Protein AF-A0A2G2MCY8-F1 (afdb_monomer_lite)

Structure (mmCIF, N/CA/C/O backbone):
data_AF-A0A2G2MCY8-F1
#
_entry.id   AF-A0A2G2MCY8-F1
#
loop_
_atom_site.group_PDB
_atom_site.id
_atom_site.type_symbol
_atom_site.label_atom_id
_atom_site.label_alt_id
_atom_site.label_comp_id
_atom_site.label_asym_id
_atom_site.label_entity_id
_atom_site.label_seq_id
_atom_site.pdbx_PDB_ins_code
_atom_site.Cartn_x
_atom_site.Cartn_y
_atom_site.Cartn_z
_atom_site.occupancy
_atom_site.B_iso_or_equiv
_atom_site.auth_seq_id
_atom_site.auth_comp_id
_atom_site.auth_asym_id
_atom_site.auth_atom_id
_atom_site.pdbx_PDB_model_num
ATOM 1 N N . MET A 1 1 ? 10.831 -17.229 -5.302 1.00 92.00 1 MET A N 1
ATOM 2 C CA . MET A 1 1 ? 11.041 -17.469 -3.851 1.00 92.00 1 MET A CA 1
ATOM 3 C C . MET A 1 1 ? 9.798 -17.023 -3.103 1.00 92.00 1 MET A C 1
ATOM 5 O O . MET A 1 1 ? 9.177 -16.077 -3.566 1.00 92.00 1 MET A O 1
ATOM 9 N N . PHE A 1 2 ? 9.453 -17.671 -1.991 1.00 94.81 2 PHE A N 1
ATOM 10 C CA . PHE A 1 2 ? 8.327 -17.287 -1.130 1.00 94.81 2 PHE A CA 1
ATOM 11 C C . PHE A 1 2 ? 8.847 -16.842 0.234 1.00 94.81 2 PHE A C 1
ATOM 13 O O . PHE A 1 2 ? 9.785 -17.439 0.761 1.00 94.81 2 PHE A O 1
ATOM 20 N N . PHE A 1 3 ? 8.226 -15.810 0.792 1.00 96.19 3 PHE A N 1
ATOM 21 C CA . PHE A 1 3 ? 8.615 -15.171 2.038 1.00 96.19 3 PHE A CA 1
ATOM 22 C C . PHE A 1 3 ? 7.392 -14.995 2.925 1.00 96.19 3 PHE A C 1
ATOM 24 O O . PHE A 1 3 ? 6.309 -14.646 2.457 1.00 96.19 3 PHE A O 1
ATOM 31 N N . LYS A 1 4 ? 7.598 -15.217 4.220 1.00 96.38 4 LYS A N 1
ATOM 32 C CA . LYS A 1 4 ? 6.643 -14.887 5.271 1.00 96.38 4 LYS A CA 1
ATOM 33 C C . LYS A 1 4 ? 7.341 -13.992 6.263 1.00 96.38 4 LYS A C 1
ATOM 35 O O . LYS A 1 4 ? 8.439 -14.312 6.715 1.00 96.38 4 LYS A O 1
ATOM 40 N N . THR A 1 5 ? 6.720 -12.868 6.570 1.00 95.81 5 THR A N 1
ATOM 41 C CA . THR A 1 5 ? 7.304 -11.858 7.445 1.00 95.81 5 THR A CA 1
ATOM 42 C C . THR A 1 5 ? 6.288 -11.430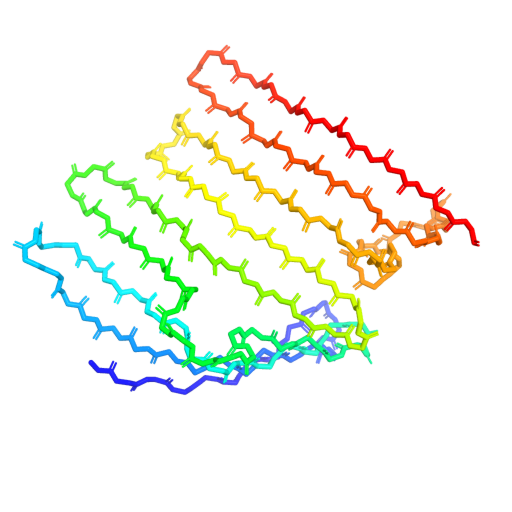 8.481 1.00 95.81 5 THR A C 1
ATOM 44 O O . THR A 1 5 ? 5.098 -11.321 8.194 1.00 95.81 5 THR A O 1
ATOM 47 N N . GLU A 1 6 ? 6.765 -11.192 9.696 1.00 96.25 6 GLU A N 1
ATOM 48 C CA . GLU A 1 6 ? 5.979 -10.603 10.769 1.00 96.25 6 GLU A CA 1
ATOM 49 C C . GLU A 1 6 ? 6.816 -9.508 11.415 1.00 96.25 6 GLU A C 1
ATOM 51 O O . GLU A 1 6 ? 7.909 -9.760 11.924 1.00 96.25 6 GLU A O 1
ATOM 56 N N . VAL A 1 7 ? 6.311 -8.280 11.349 1.00 96.06 7 VAL A N 1
ATOM 57 C CA . VAL A 1 7 ? 6.994 -7.095 11.865 1.00 96.06 7 VAL A CA 1
ATOM 58 C C . VAL A 1 7 ? 6.032 -6.327 12.758 1.00 96.06 7 VAL A C 1
ATOM 60 O O . VAL A 1 7 ? 4.861 -6.159 12.415 1.00 96.06 7 VAL A O 1
ATOM 63 N N . LEU A 1 8 ? 6.524 -5.852 13.901 1.00 96.00 8 LEU A N 1
ATOM 64 C CA . LEU A 1 8 ? 5.803 -4.898 14.741 1.00 96.00 8 LEU A CA 1
ATOM 65 C C . LEU A 1 8 ? 6.173 -3.472 14.333 1.00 96.00 8 LEU A C 1
ATOM 67 O O . LEU A 1 8 ? 7.347 -3.184 14.097 1.00 96.00 8 LEU A O 1
ATOM 71 N N . GLY A 1 9 ? 5.189 -2.578 14.279 1.00 89.25 9 GLY A N 1
ATOM 72 C CA . GLY A 1 9 ? 5.389 -1.178 13.910 1.00 89.25 9 GLY A CA 1
ATOM 73 C C . GLY A 1 9 ? 4.534 -0.204 14.715 1.00 89.25 9 GLY A C 1
ATOM 74 O O . GLY A 1 9 ? 3.901 -0.565 15.710 1.00 89.25 9 GLY A O 1
ATOM 75 N N . GLY A 1 10 ? 4.570 1.060 14.297 1.00 84.44 10 GLY A N 1
ATOM 76 C CA . GLY A 1 10 ? 4.068 2.189 15.077 1.00 84.44 10 GLY A CA 1
ATOM 77 C C . GLY A 1 10 ? 5.049 2.616 16.177 1.00 84.44 10 GLY A C 1
ATOM 78 O O . GLY A 1 10 ? 5.906 1.844 16.610 1.00 84.44 10 GLY A O 1
ATOM 79 N N . LYS A 1 11 ? 4.922 3.865 16.646 1.00 85.94 11 LYS A N 1
ATOM 80 C CA . LYS A 1 11 ? 5.808 4.451 17.675 1.00 85.94 11 LYS A CA 1
ATOM 81 C C . LYS A 1 11 ? 5.850 3.606 18.956 1.00 85.94 11 LYS A C 1
ATOM 83 O O . LYS A 1 11 ? 6.920 3.371 19.504 1.00 85.94 11 LYS A O 1
ATOM 88 N N . GLU A 1 12 ? 4.692 3.081 19.349 1.00 89.31 12 GLU A N 1
ATOM 89 C CA . GLU A 1 12 ? 4.508 2.254 20.548 1.00 89.31 12 GLU A CA 1
ATOM 90 C C . GLU A 1 12 ? 4.588 0.739 20.264 1.00 89.31 12 GLU A C 1
ATOM 92 O O . GLU A 1 12 ? 4.288 -0.068 21.140 1.00 89.31 12 GLU A O 1
ATOM 97 N N . LYS A 1 13 ? 4.962 0.324 19.041 1.00 91.06 13 LYS A N 1
ATOM 98 C CA . LYS A 1 13 ? 5.041 -1.090 18.609 1.00 91.06 13 LYS A CA 1
ATOM 99 C C . LYS A 1 13 ? 3.744 -1.895 18.793 1.00 91.06 13 LYS A C 1
ATOM 101 O O . LYS A 1 13 ? 3.778 -3.100 19.033 1.00 91.06 13 LYS A O 1
ATOM 106 N N . THR A 1 14 ? 2.595 -1.232 18.692 1.00 91.75 14 THR A N 1
ATOM 107 C CA . THR A 1 14 ? 1.267 -1.844 18.860 1.00 91.75 14 THR A CA 1
ATOM 108 C C . THR A 1 14 ? 0.643 -2.311 17.546 1.00 91.75 14 THR A C 1
ATOM 110 O O . THR A 1 14 ? -0.381 -2.996 17.560 1.00 91.75 14 THR A O 1
ATOM 113 N N . GLU A 1 15 ? 1.244 -1.960 16.412 1.00 93.75 15 GLU A N 1
ATOM 114 C CA . GLU A 1 15 ? 0.796 -2.370 15.084 1.00 93.75 15 GLU A CA 1
ATOM 115 C C . GLU A 1 15 ? 1.566 -3.615 14.642 1.00 93.75 15 GLU A C 1
ATOM 117 O O . GLU A 1 15 ? 2.723 -3.804 15.018 1.00 93.75 15 GLU A O 1
ATOM 122 N N . SER A 1 16 ? 0.940 -4.476 13.839 1.00 96.19 16 SER A N 1
ATOM 123 C CA . SER A 1 16 ? 1.604 -5.667 13.291 1.00 96.19 16 SER A CA 1
ATOM 124 C C . SER A 1 16 ? 1.342 -5.826 11.803 1.00 96.19 16 SER A C 1
ATOM 126 O O . SER A 1 16 ? 0.230 -5.611 11.327 1.00 96.19 16 SER A O 1
ATOM 128 N N . PHE A 1 17 ? 2.373 -6.244 11.079 1.00 96.00 17 PHE A N 1
ATOM 129 C CA . PHE A 1 17 ? 2.365 -6.424 9.636 1.00 96.00 17 PHE A CA 1
ATOM 130 C C . PHE A 1 17 ? 2.813 -7.853 9.347 1.00 96.00 17 PHE A C 1
ATOM 132 O O . PHE A 1 17 ? 4.002 -8.164 9.408 1.00 96.00 17 PHE A O 1
ATOM 139 N N . LYS A 1 18 ? 1.844 -8.735 9.093 1.00 97.38 18 LYS A N 1
ATOM 140 C CA . LYS A 1 18 ? 2.078 -10.116 8.662 1.00 97.38 18 LYS A CA 1
ATOM 141 C C . LYS A 1 18 ? 1.947 -10.163 7.147 1.00 97.38 18 LYS A C 1
ATOM 143 O O . LYS A 1 18 ? 0.827 -10.163 6.633 1.00 97.38 18 LYS A O 1
ATOM 148 N N . ILE A 1 19 ? 3.080 -10.128 6.455 1.00 95.12 19 ILE A N 1
ATOM 149 C CA . ILE A 1 19 ? 3.134 -10.029 4.997 1.00 95.12 19 ILE A CA 1
ATOM 150 C C . ILE A 1 19 ? 3.710 -11.324 4.435 1.00 95.12 19 ILE A C 1
ATOM 152 O O . ILE A 1 19 ? 4.879 -11.652 4.666 1.00 95.12 19 ILE A O 1
ATOM 156 N N . ASP A 1 20 ? 2.874 -12.021 3.675 1.00 94.88 20 ASP A N 1
ATOM 157 C CA . ASP A 1 20 ? 3.237 -13.184 2.878 1.00 94.88 20 ASP A CA 1
ATOM 158 C C . ASP A 1 20 ? 3.376 -12.717 1.424 1.00 94.88 20 ASP A C 1
ATOM 160 O O . ASP A 1 20 ? 2.474 -12.085 0.871 1.00 94.88 20 ASP A O 1
ATOM 164 N N . PHE A 1 21 ? 4.517 -12.983 0.794 1.00 95.06 21 PHE A N 1
ATOM 165 C CA . PHE A 1 21 ? 4.771 -12.546 -0.578 1.00 95.06 21 PHE A CA 1
ATOM 166 C C . PHE A 1 21 ? 5.725 -13.478 -1.312 1.00 95.06 21 PHE A C 1
ATOM 168 O O . PHE A 1 21 ? 6.483 -14.239 -0.707 1.00 95.06 21 PHE A O 1
ATOM 175 N N . TYR A 1 22 ? 5.724 -13.396 -2.635 1.00 95.12 22 TYR A N 1
ATOM 176 C CA . TYR A 1 22 ? 6.708 -14.061 -3.473 1.00 95.12 22 TYR A CA 1
ATOM 177 C C . TYR A 1 22 ? 7.534 -13.054 -4.261 1.00 95.12 22 TYR A C 1
ATOM 179 O O . TYR A 1 22 ? 7.097 -11.938 -4.525 1.00 95.12 22 TYR A O 1
ATOM 187 N N . HIS A 1 23 ? 8.726 -13.481 -4.666 1.00 96.38 23 HIS A N 1
ATOM 188 C CA . HIS A 1 23 ? 9.568 -12.772 -5.620 1.00 96.38 23 HIS A CA 1
ATOM 189 C C . HIS A 1 23 ? 9.861 -13.651 -6.837 1.00 96.38 23 HIS A C 1
ATOM 191 O O . HIS A 1 23 ? 10.285 -14.809 -6.688 1.00 96.38 23 HIS A O 1
ATOM 197 N N . THR A 1 24 ? 9.689 -13.071 -8.021 1.00 96.69 24 THR A N 1
ATOM 198 C CA . THR A 1 24 ? 10.038 -13.641 -9.328 1.00 96.69 24 THR A CA 1
ATOM 199 C C . THR A 1 24 ? 10.679 -12.580 -10.216 1.00 96.69 24 THR A C 1
ATOM 201 O O . THR A 1 24 ? 10.483 -11.390 -9.989 1.00 96.69 24 THR A O 1
ATOM 204 N N . ILE A 1 25 ? 11.399 -13.007 -11.251 1.00 97.62 25 ILE A N 1
ATOM 205 C CA . ILE A 1 25 ? 11.849 -12.127 -12.333 1.00 97.62 25 ILE A CA 1
ATOM 206 C C . ILE A 1 25 ? 10.948 -12.372 -13.542 1.00 97.62 25 ILE A C 1
ATOM 208 O O . ILE A 1 25 ? 10.705 -13.529 -13.891 1.00 97.62 25 ILE A O 1
ATOM 212 N N . ASP A 1 26 ? 10.412 -11.310 -14.137 1.00 95.56 26 ASP A N 1
ATOM 213 C CA . ASP A 1 26 ? 9.580 -11.421 -15.339 1.00 95.56 26 ASP A CA 1
ATOM 214 C C . ASP A 1 26 ? 10.431 -11.532 -16.629 1.00 95.56 26 ASP A C 1
ATOM 216 O O . ASP A 1 26 ? 11.650 -11.343 -16.591 1.00 95.56 26 ASP A O 1
ATOM 220 N N . PRO A 1 27 ? 9.827 -11.818 -17.801 1.00 96.88 27 PRO A N 1
ATOM 221 C CA . PRO A 1 27 ? 10.566 -11.911 -19.067 1.00 96.88 27 PRO A CA 1
ATOM 222 C C . PRO A 1 27 ? 11.259 -10.613 -19.512 1.00 96.88 27 PRO A C 1
ATOM 224 O O . PRO A 1 27 ? 12.119 -10.651 -20.388 1.00 96.88 27 PRO A O 1
ATOM 227 N N . LEU A 1 28 ? 10.884 -9.468 -18.935 1.00 96.31 28 LEU A N 1
ATOM 228 C CA . LEU A 1 28 ? 11.498 -8.162 -19.180 1.00 96.31 28 LEU A CA 1
ATOM 229 C C . LEU A 1 28 ? 12.607 -7.846 -18.161 1.00 96.31 28 LEU A C 1
ATOM 231 O O . LEU A 1 28 ? 13.118 -6.725 -18.143 1.00 96.31 28 LEU A O 1
ATOM 235 N N . ASN A 1 29 ? 12.994 -8.827 -17.339 1.00 96.94 29 ASN A N 1
ATOM 236 C CA . ASN A 1 29 ? 13.992 -8.719 -16.280 1.00 96.94 29 ASN A CA 1
ATOM 237 C C . ASN A 1 29 ? 13.614 -7.730 -15.156 1.00 96.94 29 ASN A C 1
ATOM 239 O O . ASN A 1 29 ? 14.487 -7.145 -14.513 1.00 96.94 29 ASN A O 1
ATOM 243 N N . ASN A 1 30 ? 12.315 -7.534 -14.909 1.00 97.81 30 ASN A N 1
ATOM 244 C CA . ASN A 1 30 ? 11.826 -6.788 -13.751 1.00 97.81 30 ASN A CA 1
ATOM 245 C C . ASN A 1 30 ? 11.723 -7.700 -12.525 1.00 97.81 30 ASN A C 1
ATOM 247 O O . ASN A 1 30 ? 11.300 -8.853 -12.630 1.00 97.81 30 ASN A O 1
ATOM 251 N N . SER A 1 31 ? 12.014 -7.153 -11.345 1.00 97.62 31 SER A N 1
ATOM 252 C CA . SER A 1 31 ? 11.707 -7.808 -10.074 1.00 97.62 31 SER A CA 1
ATOM 253 C C . SER A 1 31 ? 10.226 -7.655 -9.760 1.00 97.62 31 SER A C 1
ATOM 255 O O . SER A 1 31 ? 9.735 -6.542 -9.592 1.00 97.62 31 SER A O 1
ATOM 257 N N . VAL A 1 32 ? 9.514 -8.771 -9.656 1.00 96.81 32 VAL A N 1
ATOM 258 C CA . VAL A 1 32 ? 8.087 -8.812 -9.338 1.00 96.81 32 VAL A CA 1
ATOM 259 C C . VAL A 1 32 ? 7.909 -9.350 -7.929 1.00 96.81 32 VAL A C 1
ATOM 261 O O . VAL A 1 32 ? 8.286 -10.486 -7.643 1.00 96.81 32 VAL A O 1
ATOM 264 N N . PHE A 1 33 ? 7.298 -8.539 -7.072 1.00 95.94 33 PHE A N 1
ATOM 265 C CA . PHE A 1 33 ? 6.876 -8.905 -5.729 1.00 95.94 33 PHE A CA 1
ATOM 266 C C . PHE A 1 33 ? 5.354 -9.013 -5.705 1.00 95.94 33 PHE A C 1
ATOM 268 O O . PHE A 1 33 ? 4.663 -7.998 -5.790 1.00 95.94 33 PHE A O 1
ATOM 275 N N . GLY A 1 34 ? 4.823 -10.231 -5.629 1.00 95.00 34 GLY A N 1
ATOM 276 C CA . GLY A 1 34 ? 3.384 -10.456 -5.487 1.00 95.00 34 GLY A CA 1
ATOM 277 C C . GLY A 1 34 ? 3.021 -10.670 -4.027 1.00 95.00 34 GLY A C 1
ATOM 278 O O . GLY A 1 34 ? 3.602 -11.542 -3.378 1.00 95.00 34 GLY A O 1
ATOM 279 N N . LEU A 1 35 ? 2.088 -9.872 -3.509 1.00 94.12 35 LEU A N 1
ATOM 280 C CA . LEU A 1 35 ? 1.573 -10.051 -2.159 1.00 94.12 35 LEU A CA 1
ATOM 281 C C . LEU A 1 35 ? 0.489 -11.121 -2.156 1.00 94.12 35 LEU A C 1
ATOM 283 O O . LEU A 1 35 ? -0.554 -10.988 -2.798 1.00 94.12 35 LEU A O 1
ATOM 287 N N . GLU A 1 36 ? 0.723 -12.161 -1.372 1.00 92.88 36 GLU A N 1
ATOM 288 C CA . GLU A 1 36 ? -0.301 -13.129 -1.021 1.00 92.88 36 GLU A CA 1
ATOM 289 C C . GLU A 1 36 ? -1.213 -12.542 0.058 1.00 92.88 36 GLU A C 1
ATOM 291 O O . GLU A 1 36 ? -1.008 -11.428 0.560 1.00 92.88 36 GLU A O 1
ATOM 296 N N . LYS A 1 37 ? -2.241 -13.305 0.434 1.00 94.19 37 LYS A N 1
ATOM 297 C CA . LYS A 1 37 ? -3.149 -12.919 1.512 1.00 94.19 37 LYS A CA 1
ATOM 298 C C . LYS A 1 37 ? -2.364 -12.555 2.775 1.00 94.19 37 LYS A C 1
ATOM 300 O O . LYS A 1 37 ? -1.819 -13.422 3.453 1.00 94.19 37 LYS A O 1
ATOM 305 N N . SER A 1 38 ? -2.367 -11.269 3.102 1.00 95.12 38 SER A N 1
ATOM 306 C CA . SER A 1 38 ? -1.559 -10.683 4.176 1.00 95.12 38 SER A CA 1
ATOM 307 C C . SER A 1 38 ? -2.447 -9.929 5.159 1.00 95.12 38 SER A C 1
ATOM 309 O O . SER A 1 38 ? -3.550 -9.500 4.813 1.00 95.12 38 SER A O 1
ATOM 311 N N . ILE A 1 39 ? -1.996 -9.788 6.405 1.00 96.75 39 ILE A N 1
ATOM 312 C CA . ILE A 1 3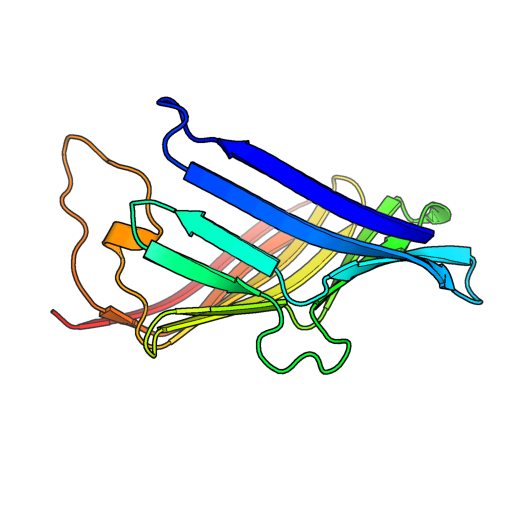9 ? -2.774 -9.184 7.491 1.00 96.75 39 ILE A CA 1
ATOM 313 C C . ILE A 1 39 ? -1.994 -8.022 8.093 1.00 96.75 39 ILE A C 1
ATOM 315 O O . ILE A 1 39 ? -0.898 -8.210 8.618 1.00 96.75 39 ILE A O 1
ATOM 319 N N . LEU A 1 40 ? -2.603 -6.840 8.092 1.00 95.31 40 LEU A N 1
ATOM 320 C CA . LEU A 1 40 ? -2.110 -5.675 8.816 1.00 95.31 40 LEU A CA 1
ATOM 321 C C . LEU A 1 40 ? -3.053 -5.380 9.983 1.00 95.31 40 LEU A C 1
ATOM 323 O O . LEU A 1 40 ? -4.261 -5.277 9.786 1.00 95.31 40 LEU A O 1
ATOM 327 N N . ASN A 1 41 ? -2.529 -5.226 11.193 1.00 95.12 41 ASN A N 1
ATOM 328 C CA . ASN A 1 41 ? -3.292 -4.719 12.329 1.00 95.12 41 ASN A CA 1
ATOM 329 C C . ASN A 1 41 ? -2.803 -3.308 12.650 1.00 95.12 41 ASN A C 1
ATOM 331 O O . ASN A 1 41 ? -1.717 -3.144 13.201 1.00 95.12 41 ASN A O 1
ATOM 335 N N . ILE A 1 42 ? -3.613 -2.310 12.306 1.00 91.38 42 ILE A N 1
ATOM 336 C CA . ILE A 1 42 ? -3.310 -0.881 12.449 1.00 91.38 42 ILE A CA 1
ATOM 337 C C . ILE A 1 42 ? -4.395 -0.280 13.338 1.00 91.38 42 ILE A C 1
ATOM 339 O O . ILE A 1 42 ? -5.579 -0.507 13.094 1.00 91.38 42 ILE A O 1
ATOM 343 N N . LYS A 1 43 ? -4.015 0.429 14.409 1.00 88.56 43 LYS A N 1
ATOM 344 C CA . LYS A 1 43 ? -4.957 1.034 15.375 1.00 88.56 43 LYS A CA 1
ATOM 345 C C . LYS A 1 43 ? -6.093 0.103 15.842 1.00 88.56 43 LYS A C 1
ATOM 347 O O . LYS A 1 43 ? -7.249 0.506 15.942 1.00 88.56 43 LYS A O 1
ATOM 352 N N . LYS A 1 44 ? -5.764 -1.157 16.155 1.00 86.25 44 LYS A N 1
ATOM 353 C CA . LYS A 1 44 ? -6.717 -2.220 16.556 1.00 86.25 44 LYS A CA 1
ATOM 354 C C . LYS A 1 44 ? -7.729 -2.628 15.469 1.00 86.25 44 LYS A C 1
ATOM 356 O O . LYS A 1 44 ? -8.639 -3.404 15.763 1.00 86.25 44 LYS A O 1
ATOM 361 N N . ASN A 1 45 ? -7.561 -2.170 14.229 1.00 92.38 45 ASN A N 1
ATOM 362 C CA . ASN A 1 45 ? -8.320 -2.648 13.083 1.00 92.38 45 ASN A CA 1
ATOM 363 C C . ASN A 1 45 ? -7.489 -3.621 12.231 1.00 92.38 45 ASN A C 1
ATOM 365 O O . ASN A 1 45 ? -6.309 -3.391 11.971 1.00 92.38 45 ASN A O 1
ATOM 369 N N . LYS A 1 46 ? -8.122 -4.716 11.800 1.00 96.00 46 LYS A N 1
ATOM 370 C CA . LYS A 1 46 ? -7.506 -5.771 10.991 1.00 96.00 46 LYS A CA 1
ATOM 371 C C . LYS A 1 46 ? -7.821 -5.545 9.516 1.00 96.00 46 LYS A C 1
ATOM 373 O O . LYS A 1 46 ? -8.951 -5.772 9.094 1.00 96.00 46 LYS A O 1
ATOM 378 N N . TRP A 1 47 ? -6.811 -5.193 8.740 1.00 95.88 47 TRP A N 1
ATOM 379 C CA . TRP A 1 47 ? -6.857 -5.080 7.289 1.00 95.88 47 TRP A CA 1
ATOM 380 C C . TRP A 1 47 ? -6.308 -6.343 6.636 1.00 95.88 47 TRP A C 1
ATOM 382 O O . TRP A 1 47 ? -5.280 -6.879 7.050 1.00 95.88 47 TRP A O 1
ATOM 392 N N . THR A 1 48 ? -7.002 -6.826 5.611 1.00 96.00 48 THR A N 1
ATOM 393 C CA . THR A 1 48 ? -6.574 -7.967 4.799 1.00 96.00 48 THR A CA 1
ATOM 394 C C . THR A 1 48 ? -6.186 -7.469 3.417 1.00 96.00 48 THR A C 1
ATOM 396 O O . THR A 1 48 ? -7.010 -6.877 2.728 1.00 96.00 48 THR A O 1
ATOM 399 N N . ILE A 1 49 ? -4.945 -7.722 3.015 1.00 94.38 49 ILE A N 1
ATOM 400 C CA . ILE A 1 49 ? -4.473 -7.512 1.643 1.00 94.38 49 ILE A CA 1
ATOM 401 C C . ILE A 1 49 ? -4.793 -8.764 0.830 1.00 94.38 49 ILE A C 1
ATOM 403 O O . ILE A 1 49 ? -4.662 -9.876 1.348 1.00 94.38 49 ILE A O 1
ATOM 407 N N . ASN A 1 50 ? -5.182 -8.584 -0.435 1.00 90.25 50 ASN A N 1
ATOM 408 C CA . ASN A 1 50 ? -5.433 -9.677 -1.382 1.00 90.25 50 ASN A CA 1
ATOM 409 C C . ASN A 1 50 ? -6.391 -10.751 -0.818 1.00 90.25 50 ASN A C 1
ATOM 411 O O . ASN A 1 50 ? -6.123 -11.955 -0.858 1.00 90.25 50 ASN A O 1
ATOM 415 N N . ALA A 1 51 ? -7.518 -10.309 -0.245 1.00 85.50 51 ALA A N 1
ATOM 416 C CA . ALA A 1 51 ? -8.486 -11.190 0.413 1.00 85.50 51 ALA A CA 1
ATOM 417 C C . ALA A 1 51 ? -9.063 -12.267 -0.526 1.00 85.50 51 ALA A C 1
ATOM 419 O O . ALA A 1 51 ? -9.346 -13.377 -0.070 1.00 85.50 51 ALA A O 1
ATOM 420 N N . SER A 1 52 ? -9.188 -11.945 -1.819 1.00 82.81 52 SER A N 1
ATOM 421 C CA . SER A 1 52 ? -9.646 -12.843 -2.885 1.00 82.81 52 SER A CA 1
ATOM 422 C C . SER A 1 52 ? -8.566 -13.792 -3.414 1.00 82.81 52 SER A C 1
ATOM 424 O O . SER A 1 52 ? -8.903 -14.717 -4.148 1.00 82.81 52 SER A O 1
ATOM 426 N N . SER A 1 53 ? -7.290 -13.581 -3.057 1.00 79.06 53 SER A N 1
ATOM 427 C CA . SER A 1 53 ? -6.147 -14.412 -3.474 1.00 79.06 53 SER A CA 1
ATOM 428 C C . SER A 1 53 ? -6.075 -14.635 -4.992 1.00 79.06 53 SER A C 1
ATOM 430 O O . SER A 1 53 ? -5.779 -15.725 -5.468 1.00 79.06 53 SER A O 1
ATOM 432 N N . ASN A 1 54 ? -6.362 -13.591 -5.771 1.00 78.12 54 ASN A N 1
ATOM 433 C CA . ASN A 1 54 ? -6.504 -13.668 -7.230 1.00 78.12 54 ASN A CA 1
ATOM 434 C C . ASN A 1 54 ? -5.228 -13.258 -7.997 1.00 78.12 54 ASN A C 1
ATOM 436 O O . ASN A 1 54 ? -5.308 -12.883 -9.166 1.00 78.12 54 ASN A O 1
ATOM 440 N N . GLY A 1 55 ? -4.063 -13.271 -7.341 1.00 72.25 55 GLY A N 1
ATOM 441 C CA . GLY A 1 55 ? -2.785 -12.865 -7.947 1.00 72.25 55 GLY A CA 1
ATOM 442 C C . GLY A 1 55 ? -2.651 -11.363 -8.254 1.00 72.25 55 GLY A C 1
ATOM 443 O O . GLY A 1 55 ? -1.731 -10.963 -8.967 1.00 72.25 55 GLY A O 1
ATOM 444 N N . SER A 1 56 ? -3.562 -10.529 -7.739 1.00 78.75 56 SER A N 1
ATOM 445 C CA . SER A 1 56 ? -3.422 -9.065 -7.712 1.00 78.75 56 SER A CA 1
ATOM 446 C C . SER A 1 56 ? -2.472 -8.612 -6.587 1.00 78.75 56 SER A C 1
ATOM 448 O O . SER A 1 56 ? -1.925 -9.453 -5.882 1.00 78.75 56 SER A O 1
ATOM 450 N N . ASN A 1 57 ? -2.295 -7.301 -6.369 1.00 92.44 57 ASN A N 1
ATOM 451 C CA . ASN A 1 57 ? -1.380 -6.724 -5.368 1.00 92.44 57 ASN A CA 1
ATOM 452 C C . ASN A 1 57 ? 0.098 -7.012 -5.689 1.00 92.44 57 ASN A C 1
ATOM 454 O O . ASN A 1 57 ? 0.780 -7.754 -4.979 1.00 92.44 57 ASN A O 1
ATOM 458 N N . ARG A 1 58 ? 0.602 -6.427 -6.782 1.00 95.00 58 ARG A N 1
ATOM 459 C CA . ARG A 1 58 ? 1.995 -6.606 -7.222 1.00 95.00 58 ARG A CA 1
ATOM 460 C C . ARG A 1 58 ? 2.775 -5.305 -7.171 1.00 95.00 58 ARG A C 1
ATOM 462 O O . ARG A 1 58 ? 2.288 -4.274 -7.626 1.00 95.00 58 ARG A O 1
ATOM 469 N N . VAL A 1 59 ? 4.012 -5.385 -6.692 1.00 96.44 59 VAL A N 1
ATOM 470 C CA . VAL A 1 59 ? 5.032 -4.357 -6.911 1.00 96.44 59 VAL A CA 1
ATOM 471 C C . VAL A 1 59 ? 5.990 -4.861 -7.976 1.00 96.44 59 VAL A C 1
ATOM 473 O O . VAL A 1 59 ? 6.601 -5.916 -7.814 1.00 96.44 59 VAL A O 1
ATOM 476 N N . ILE A 1 60 ? 6.135 -4.109 -9.058 1.00 97.00 60 ILE A N 1
ATOM 477 C CA . ILE A 1 60 ? 7.075 -4.416 -10.133 1.00 97.00 60 ILE A CA 1
ATOM 478 C C . ILE A 1 60 ? 8.164 -3.352 -10.115 1.00 97.00 60 ILE A C 1
ATOM 480 O O . ILE A 1 60 ? 7.881 -2.170 -10.300 1.00 97.00 60 ILE A O 1
ATOM 484 N N . TYR A 1 61 ? 9.403 -3.774 -9.890 1.00 97.62 61 TYR A N 1
ATOM 485 C CA . TYR A 1 61 ? 10.577 -2.915 -9.923 1.00 97.62 61 TYR A CA 1
ATOM 486 C C . TYR A 1 61 ? 11.358 -3.128 -11.223 1.00 97.62 61 TYR A C 1
ATOM 488 O O . TYR A 1 61 ? 11.876 -4.216 -11.488 1.00 97.62 61 TYR A O 1
ATOM 496 N N . ASN A 1 62 ? 11.456 -2.070 -12.028 1.00 97.06 62 ASN A N 1
ATOM 497 C CA . ASN A 1 62 ? 12.289 -2.021 -13.221 1.00 97.06 62 ASN A CA 1
ATOM 498 C C . ASN A 1 62 ? 13.621 -1.348 -12.882 1.00 97.06 62 ASN A C 1
ATOM 500 O O . ASN A 1 62 ? 13.681 -0.129 -12.714 1.00 97.06 62 ASN A O 1
ATOM 504 N N . ASN A 1 63 ? 14.690 -2.143 -12.835 1.00 94.31 63 ASN A N 1
ATOM 505 C CA . ASN A 1 63 ? 16.010 -1.648 -12.460 1.00 94.31 63 ASN A CA 1
ATOM 506 C C . ASN A 1 63 ? 16.579 -0.632 -13.466 1.00 94.31 63 ASN A C 1
ATOM 508 O O . ASN A 1 63 ? 17.159 0.367 -13.065 1.00 94.31 63 ASN A O 1
ATOM 512 N N . SER A 1 64 ? 16.384 -0.840 -14.773 1.00 93.56 64 SER A N 1
ATOM 513 C CA . SER A 1 64 ? 16.925 0.053 -15.812 1.00 93.56 64 SER A CA 1
ATOM 514 C C . SER A 1 64 ? 16.294 1.448 -15.818 1.00 93.56 64 SER A C 1
ATOM 516 O O . SER A 1 64 ? 16.908 2.395 -16.299 1.00 93.56 64 SER A O 1
ATOM 518 N N . LYS A 1 65 ? 15.053 1.571 -15.340 1.00 93.94 65 LYS A N 1
ATOM 519 C CA . LYS A 1 65 ? 14.297 2.829 -15.276 1.00 93.94 65 LYS A CA 1
ATOM 520 C C . LYS A 1 65 ? 14.217 3.404 -13.862 1.00 93.94 65 LYS A C 1
ATOM 522 O O . LYS A 1 65 ? 13.569 4.435 -13.707 1.00 93.94 65 LYS A O 1
ATOM 527 N N . GLU A 1 66 ? 14.786 2.717 -12.868 1.00 95.19 66 GLU A N 1
ATOM 528 C CA . GLU A 1 66 ? 14.617 3.017 -11.440 1.00 95.19 66 GLU A CA 1
ATOM 529 C C . GLU A 1 66 ? 13.140 3.271 -11.091 1.00 95.19 66 GLU A C 1
ATOM 531 O O . GLU A 1 66 ? 12.772 4.287 -10.500 1.00 95.19 66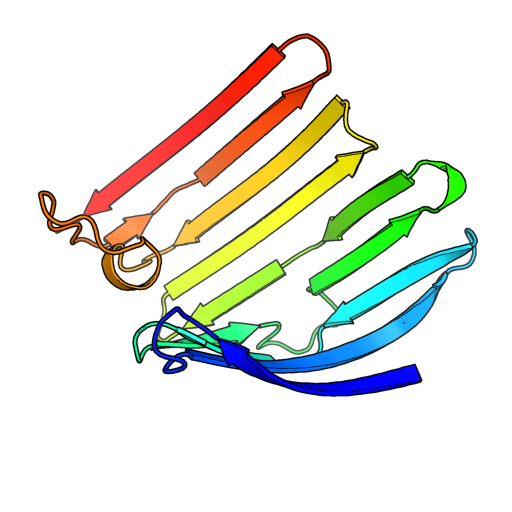 GLU A O 1
ATOM 536 N N . ALA A 1 67 ? 12.261 2.376 -11.553 1.00 96.69 67 ALA A N 1
ATOM 537 C CA . ALA A 1 67 ? 10.819 2.589 -11.510 1.00 96.69 67 ALA A CA 1
ATOM 538 C C . ALA A 1 67 ? 10.093 1.484 -10.746 1.00 96.69 67 ALA A C 1
ATOM 540 O O . ALA A 1 67 ? 10.367 0.302 -10.938 1.00 96.69 67 ALA A O 1
ATOM 541 N N . PHE A 1 68 ? 9.117 1.886 -9.941 1.00 97.12 68 PHE A N 1
ATOM 542 C CA . PHE A 1 68 ? 8.156 1.028 -9.270 1.00 97.12 68 PHE A CA 1
ATOM 543 C C . PHE A 1 68 ? 6.786 1.189 -9.918 1.00 97.12 68 PHE A C 1
ATOM 545 O O . PHE A 1 68 ? 6.313 2.307 -10.118 1.00 97.12 68 PHE A O 1
ATOM 552 N N . LEU A 1 69 ? 6.130 0.072 -10.196 1.00 96.81 69 LEU A N 1
ATOM 553 C CA . LEU A 1 69 ? 4.730 0.005 -10.586 1.00 96.81 69 LEU A CA 1
ATOM 554 C C . LEU A 1 69 ? 3.966 -0.762 -9.505 1.00 96.81 69 LEU A C 1
ATOM 556 O O . LEU A 1 69 ? 4.374 -1.853 -9.106 1.00 96.81 69 LEU A O 1
ATOM 560 N N . PHE A 1 70 ? 2.868 -0.180 -9.038 1.00 96.50 70 PHE A N 1
ATOM 561 C CA . PHE A 1 70 ? 1.982 -0.744 -8.030 1.00 96.50 70 PHE A CA 1
ATOM 562 C C . PHE A 1 70 ? 0.662 -1.115 -8.692 1.00 96.50 70 PHE A C 1
ATOM 564 O O . PHE A 1 70 ? -0.083 -0.243 -9.145 1.00 96.50 70 PHE A O 1
ATOM 571 N N . GLU A 1 71 ? 0.367 -2.409 -8.750 1.00 93.44 71 GLU A N 1
ATOM 572 C CA . GLU A 1 71 ? -0.800 -2.919 -9.460 1.00 93.44 71 GLU A CA 1
ATOM 573 C C . GLU A 1 71 ? -1.816 -3.538 -8.508 1.00 93.44 71 GLU A C 1
ATOM 575 O O . GLU A 1 71 ? -1.521 -4.507 -7.801 1.00 93.44 71 GLU A O 1
ATOM 580 N N . ASN A 1 72 ? -3.051 -3.038 -8.595 1.00 85.25 72 ASN A N 1
ATOM 581 C CA . ASN A 1 72 ? -4.241 -3.673 -8.036 1.00 85.25 72 ASN A CA 1
ATOM 582 C C . ASN A 1 72 ? -4.130 -3.964 -6.533 1.00 85.25 72 ASN A C 1
ATOM 584 O O . ASN A 1 72 ? -4.479 -5.064 -6.098 1.00 85.25 72 ASN A O 1
ATOM 588 N N . PHE A 1 73 ? -3.632 -3.008 -5.741 1.00 92.38 73 PHE A N 1
ATOM 589 C CA . PHE A 1 73 ? -3.663 -3.173 -4.294 1.00 92.38 73 PHE A CA 1
ATOM 590 C C . PHE A 1 73 ? -5.089 -3.007 -3.785 1.00 92.38 73 PHE A C 1
ATOM 592 O O . PHE A 1 73 ? -5.754 -2.034 -4.133 1.00 92.38 73 PHE A O 1
ATOM 599 N N . SER A 1 74 ? -5.545 -3.946 -2.960 1.00 93.12 74 SER A N 1
ATOM 600 C CA . SER A 1 74 ? -6.830 -3.885 -2.264 1.00 93.12 74 SER A CA 1
ATOM 601 C C . SER A 1 74 ? -6.639 -4.328 -0.823 1.00 93.12 74 SER A C 1
ATOM 603 O O . SER A 1 74 ? -6.175 -5.442 -0.559 1.00 93.12 74 SER A O 1
ATOM 605 N N . LEU A 1 75 ? -6.992 -3.440 0.099 1.00 94.12 75 LEU A N 1
ATOM 606 C CA . LEU A 1 75 ? -7.020 -3.675 1.531 1.00 94.12 75 LEU A CA 1
ATOM 607 C C . LEU A 1 75 ? -8.471 -3.634 1.987 1.00 94.12 75 LEU A C 1
ATOM 609 O O . LEU A 1 75 ? -9.180 -2.663 1.733 1.00 94.12 75 LEU A O 1
ATOM 613 N N . GLU A 1 76 ? -8.902 -4.672 2.692 1.00 95.50 76 GLU A N 1
ATOM 614 C CA . GLU A 1 76 ? -10.288 -4.817 3.127 1.00 95.50 76 GLU A CA 1
ATOM 615 C C . GLU A 1 76 ? -10.370 -5.050 4.633 1.00 95.50 76 GLU A C 1
ATOM 617 O O . GLU A 1 76 ? -9.610 -5.837 5.206 1.00 95.50 76 GLU A O 1
ATOM 622 N N . SER A 1 77 ? -11.319 -4.383 5.284 1.00 96.00 77 SER A N 1
ATOM 623 C CA . SER A 1 77 ? -11.625 -4.590 6.698 1.00 96.00 77 SER A CA 1
ATOM 624 C C . SER A 1 77 ? -13.098 -4.328 6.971 1.00 96.00 77 SER A C 1
ATOM 626 O O . SER A 1 77 ? -13.545 -3.202 6.832 1.00 96.00 77 SER A O 1
ATOM 628 N N . ARG A 1 78 ? -13.863 -5.336 7.412 1.00 94.31 78 ARG A N 1
ATOM 629 C CA . ARG A 1 78 ? -15.244 -5.164 7.924 1.00 94.31 78 ARG A CA 1
ATOM 630 C C . ARG A 1 78 ? -16.142 -4.264 7.043 1.00 94.31 78 ARG A C 1
ATOM 632 O O . ARG A 1 78 ? -16.834 -3.394 7.560 1.00 94.31 78 ARG A O 1
ATOM 639 N N . GLY A 1 79 ? -16.114 -4.460 5.722 1.00 94.44 79 GLY A N 1
ATOM 640 C CA . GLY A 1 79 ? -16.897 -3.672 4.753 1.00 94.44 79 GLY A CA 1
ATOM 641 C C . GLY A 1 79 ? -16.230 -2.377 4.260 1.00 94.44 79 GLY A C 1
ATOM 642 O O . GLY A 1 79 ? -16.737 -1.760 3.327 1.00 94.44 79 GLY A O 1
ATOM 643 N N . GLN A 1 80 ? -15.089 -2.004 4.839 1.00 96.62 80 GLN A N 1
ATOM 644 C CA . GLN A 1 80 ? -14.213 -0.925 4.386 1.00 96.62 80 GLN A CA 1
ATOM 645 C C . GLN A 1 80 ? -13.268 -1.448 3.300 1.00 96.62 80 GLN A C 1
ATOM 647 O O . GLN A 1 80 ? -12.770 -2.575 3.412 1.00 96.62 80 GLN A O 1
ATOM 652 N N . GLN A 1 81 ? -12.982 -0.630 2.289 1.00 96.50 81 GLN A N 1
ATOM 653 C CA . GLN A 1 81 ? -12.026 -0.960 1.234 1.00 96.50 81 GLN A CA 1
ATOM 654 C C . GLN A 1 81 ? -11.129 0.235 0.910 1.00 96.50 81 GLN A C 1
ATOM 656 O O . GLN A 1 81 ? -11.606 1.356 0.742 1.00 96.50 81 GLN A O 1
ATOM 661 N N . ILE A 1 82 ? -9.832 -0.037 0.781 1.00 95.94 82 ILE A N 1
ATOM 662 C CA . ILE A 1 82 ? -8.840 0.893 0.246 1.00 95.94 82 ILE A CA 1
ATOM 663 C C . ILE A 1 82 ? -8.217 0.233 -0.972 1.00 95.94 82 ILE A C 1
ATOM 665 O O . ILE A 1 82 ? -7.679 -0.871 -0.862 1.00 95.94 82 ILE A O 1
ATOM 669 N N . LYS A 1 83 ? -8.260 0.905 -2.120 1.00 95.56 83 LYS A N 1
ATOM 670 C CA . LYS A 1 83 ? -7.484 0.503 -3.291 1.00 95.56 83 LYS A CA 1
ATOM 671 C C . LYS A 1 83 ? -6.332 1.454 -3.521 1.00 95.56 83 LYS A C 1
ATOM 673 O O . LYS A 1 83 ? -6.441 2.645 -3.250 1.00 95.56 83 LYS A O 1
ATOM 678 N N . PHE A 1 84 ? -5.240 0.909 -4.033 1.00 94.56 84 PHE A N 1
ATOM 679 C CA . PHE A 1 84 ? -4.053 1.673 -4.372 1.00 94.56 84 PHE A CA 1
ATOM 680 C C . PHE A 1 84 ? -3.445 1.167 -5.678 1.00 94.56 84 PHE A C 1
ATOM 682 O O . PHE A 1 84 ? -3.342 -0.038 -5.925 1.00 94.56 84 PHE A O 1
ATOM 689 N N . HIS A 1 85 ? -3.047 2.101 -6.528 1.00 96.38 85 HIS A N 1
ATOM 690 C CA . HIS A 1 85 ? -2.301 1.815 -7.743 1.00 96.38 85 HIS A CA 1
ATOM 691 C C . HIS A 1 85 ? -1.504 3.043 -8.170 1.00 96.38 85 HIS A C 1
ATOM 693 O O . HIS A 1 85 ? -1.771 4.164 -7.736 1.00 96.38 85 HIS A O 1
ATOM 699 N N . GLY A 1 86 ? -0.529 2.835 -9.046 1.00 97.06 86 GLY A N 1
ATOM 700 C CA . GLY A 1 86 ? 0.238 3.930 -9.621 1.00 97.06 86 GLY A CA 1
ATOM 701 C C . GLY A 1 86 ? 1.674 3.552 -9.907 1.00 97.06 86 GLY A C 1
ATOM 702 O O . GLY A 1 86 ? 2.047 2.381 -9.857 1.00 97.06 86 GLY A O 1
ATOM 703 N N . PHE A 1 87 ? 2.495 4.551 -10.194 1.00 96.88 87 PHE A N 1
ATOM 704 C CA . PHE A 1 87 ? 3.910 4.356 -10.448 1.00 96.88 87 PHE A CA 1
ATOM 705 C C . PHE A 1 87 ? 4.761 5.454 -9.818 1.00 96.88 87 PHE A C 1
ATOM 707 O O . PHE A 1 87 ? 4.362 6.611 -9.675 1.00 96.88 87 PHE A O 1
ATOM 714 N N . ILE A 1 88 ? 5.979 5.07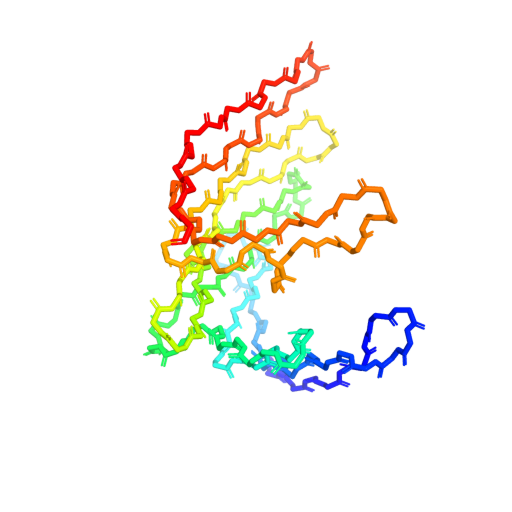0 -9.469 1.00 96.69 88 ILE A N 1
ATOM 715 C CA . ILE A 1 88 ? 7.058 5.974 -9.100 1.00 96.69 88 ILE A CA 1
ATOM 716 C C . ILE A 1 88 ? 8.166 5.702 -10.095 1.00 96.69 88 ILE A C 1
ATOM 718 O O . ILE A 1 88 ? 8.565 4.558 -10.279 1.00 96.69 88 ILE A O 1
ATOM 722 N N . LYS A 1 89 ? 8.651 6.735 -10.761 1.00 95.56 89 LYS A N 1
ATOM 723 C CA . LYS A 1 89 ? 9.789 6.628 -11.659 1.00 95.56 89 LYS A CA 1
ATOM 724 C C . LYS A 1 89 ? 10.837 7.603 -11.171 1.00 95.56 89 LYS A C 1
ATOM 726 O O . LYS A 1 89 ? 10.538 8.795 -11.082 1.00 95.56 89 LYS A O 1
ATOM 731 N N . ASP A 1 90 ? 12.023 7.071 -10.884 1.00 86.50 90 ASP A N 1
ATOM 732 C CA . ASP A 1 90 ? 13.161 7.812 -10.357 1.00 86.50 90 ASP A CA 1
ATOM 733 C C . ASP A 1 90 ? 12.752 8.723 -9.170 1.00 86.50 90 ASP A C 1
ATOM 735 O O . ASP A 1 90 ? 11.897 8.359 -8.359 1.00 86.50 90 ASP A O 1
ATOM 739 N N . SER A 1 91 ? 13.362 9.899 -9.022 1.00 82.25 91 SER A N 1
ATOM 740 C CA . SER A 1 91 ? 13.013 10.883 -7.979 1.00 82.25 91 SER A CA 1
ATOM 741 C C . SER A 1 91 ? 12.093 12.007 -8.475 1.00 82.25 91 SER A C 1
ATOM 743 O O . SER A 1 91 ? 11.643 12.860 -7.697 1.00 82.25 91 SER A O 1
ATOM 745 N N . THR A 1 92 ? 11.818 12.032 -9.778 1.00 91.81 92 THR A N 1
ATOM 746 C CA . THR A 1 92 ? 11.166 13.138 -10.473 1.00 91.81 92 THR A CA 1
ATOM 747 C C . THR A 1 92 ? 9.690 12.901 -10.701 1.00 91.81 92 THR A C 1
ATOM 749 O O . THR A 1 92 ? 8.949 13.881 -10.731 1.00 91.81 92 THR A O 1
ATOM 752 N N . THR A 1 93 ? 9.247 11.649 -10.856 1.00 95.62 93 THR A N 1
ATOM 753 C CA . THR A 1 93 ? 7.863 11.366 -11.242 1.00 95.62 93 THR A CA 1
ATOM 754 C C . THR A 1 93 ? 7.190 10.406 -10.274 1.00 95.62 93 THR A C 1
ATOM 756 O O . THR A 1 93 ? 7.668 9.310 -9.998 1.00 95.62 93 THR A O 1
ATOM 759 N N . THR A 1 94 ? 6.036 10.812 -9.765 1.00 97.38 94 THR A N 1
ATOM 760 C CA . THR A 1 94 ? 5.160 9.988 -8.938 1.00 97.38 94 THR A CA 1
ATOM 761 C C . THR A 1 94 ? 3.738 10.235 -9.390 1.00 97.38 94 THR A C 1
ATOM 763 O O . THR A 1 94 ? 3.309 11.381 -9.444 1.00 97.38 94 THR A O 1
ATOM 766 N N . ASP A 1 95 ? 3.012 9.180 -9.710 1.00 97.44 95 ASP A N 1
ATOM 767 C CA . ASP A 1 95 ? 1.590 9.253 -10.007 1.00 97.44 95 ASP A CA 1
ATOM 768 C C . ASP A 1 95 ? 0.919 8.081 -9.314 1.00 97.44 95 ASP A C 1
ATOM 770 O O . ASP A 1 95 ? 1.038 6.935 -9.750 1.00 97.44 95 ASP A O 1
ATOM 774 N N . VAL A 1 96 ? 0.305 8.363 -8.172 1.00 97.44 96 VAL A N 1
ATOM 775 C CA . VAL A 1 96 ? -0.326 7.346 -7.338 1.00 97.44 96 VAL A CA 1
ATOM 776 C C . VAL A 1 96 ? -1.732 7.758 -6.966 1.00 97.44 96 VAL A C 1
ATOM 778 O O . VAL A 1 96 ? -1.996 8.928 -6.692 1.00 97.44 96 VAL A O 1
ATOM 781 N N . THR A 1 97 ? -2.614 6.773 -6.915 1.00 97.81 97 THR A N 1
ATOM 782 C CA . THR A 1 97 ? -4.032 6.963 -6.656 1.00 97.81 97 THR A CA 1
ATOM 783 C C . THR A 1 97 ? -4.467 6.036 -5.537 1.00 97.81 97 THR A C 1
ATOM 785 O O . THR A 1 97 ? -4.164 4.841 -5.549 1.00 97.81 97 THR A O 1
ATOM 788 N N . PHE A 1 98 ? -5.198 6.599 -4.582 1.00 96.88 98 PHE A N 1
ATOM 789 C CA . PHE A 1 98 ? -5.887 5.888 -3.519 1.00 96.88 98 PHE A CA 1
ATOM 790 C C . PHE A 1 98 ? -7.386 6.061 -3.698 1.00 96.88 98 PHE A C 1
ATOM 792 O O . PHE A 1 98 ? -7.851 7.177 -3.910 1.00 96.88 98 PHE A O 1
ATOM 799 N N . GLU A 1 99 ? -8.136 4.976 -3.577 1.00 97.50 99 GLU A N 1
ATOM 800 C CA . GLU A 1 99 ? -9.596 4.992 -3.573 1.00 97.50 99 GLU A CA 1
ATOM 801 C C . GLU A 1 99 ? -10.089 4.426 -2.245 1.00 97.50 99 GLU A C 1
ATOM 803 O O . GLU A 1 99 ? -9.632 3.371 -1.803 1.00 97.50 99 GLU A O 1
ATOM 808 N N . PHE A 1 100 ? -11.030 5.120 -1.623 1.00 97.56 100 PHE A N 1
ATOM 809 C CA . PHE A 1 100 ? -11.600 4.794 -0.328 1.00 97.56 100 PHE A CA 1
ATOM 810 C C . PHE A 1 100 ? -13.084 4.500 -0.495 1.00 97.56 100 PHE A C 1
ATOM 812 O O . PHE A 1 100 ? -13.811 5.246 -1.152 1.00 97.56 100 PHE A O 1
ATOM 819 N N . LYS A 1 101 ? -13.536 3.414 0.128 1.00 97.44 101 LYS A N 1
ATOM 820 C CA . LYS A 1 101 ? -14.949 3.064 0.221 1.00 97.44 101 LYS A CA 1
ATOM 821 C C . LYS A 1 101 ? -15.295 2.696 1.656 1.00 97.44 101 LYS A C 1
ATOM 823 O O . LYS A 1 101 ? -14.789 1.696 2.174 1.00 97.44 101 LYS A O 1
ATOM 828 N N . ASN A 1 102 ? -16.176 3.484 2.264 1.00 96.81 102 ASN A N 1
ATOM 829 C CA . ASN A 1 102 ? -16.663 3.346 3.635 1.00 96.81 102 ASN A CA 1
ATOM 830 C C . ASN A 1 102 ? -15.542 3.289 4.684 1.00 96.81 102 ASN A C 1
ATOM 832 O O . ASN A 1 102 ? -15.637 2.523 5.639 1.00 96.81 102 ASN A O 1
ATOM 836 N N . VAL A 1 103 ? -14.450 4.034 4.503 1.00 96.62 103 VAL A N 1
ATOM 837 C CA . VAL A 1 103 ? -13.263 3.925 5.366 1.00 96.62 103 VAL A CA 1
ATOM 838 C C . VAL A 1 103 ? -13.367 4.872 6.554 1.00 96.62 103 VAL A C 1
ATOM 840 O O . VAL A 1 103 ? -13.495 6.075 6.387 1.00 96.62 103 VAL A O 1
ATOM 843 N N . LYS A 1 104 ? -13.252 4.368 7.776 1.00 94.50 104 LYS A N 1
ATOM 844 C CA . LYS A 1 104 ? -13.249 5.193 8.984 1.00 94.50 104 LYS A CA 1
ATOM 845 C C . LYS A 1 104 ? -11.964 6.007 9.067 1.00 94.50 104 LYS A C 1
ATOM 847 O O . LYS A 1 104 ? -10.873 5.448 9.195 1.00 94.50 104 LYS A O 1
ATOM 852 N N . LEU A 1 105 ? -12.093 7.332 9.047 1.00 91.19 105 LEU A N 1
ATOM 853 C CA . LEU A 1 105 ? -10.949 8.248 9.015 1.00 91.19 105 LEU A CA 1
ATOM 854 C C . LEU A 1 105 ? -9.972 8.023 10.173 1.00 91.19 105 LEU A C 1
ATOM 856 O O . LEU A 1 105 ? -8.765 7.932 9.953 1.00 91.19 105 LEU A O 1
ATOM 860 N N . ASN A 1 106 ? -10.480 7.869 11.396 1.00 90.00 106 ASN A N 1
ATOM 861 C CA . ASN A 1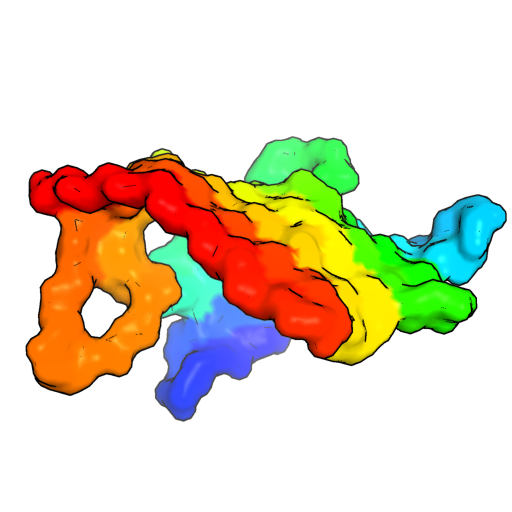 106 ? -9.658 7.671 12.593 1.00 90.00 106 ASN A CA 1
ATOM 862 C C . ASN A 1 106 ? -8.783 6.403 12.563 1.00 90.00 106 ASN A C 1
ATOM 864 O O . ASN A 1 106 ? -7.784 6.344 13.289 1.00 90.00 106 ASN A O 1
ATOM 868 N N . GLU A 1 107 ? -9.134 5.401 11.754 1.00 90.38 107 GLU A N 1
ATOM 869 C CA . GLU A 1 107 ? -8.401 4.136 11.645 1.00 90.38 107 GLU A CA 1
ATOM 870 C C . GLU A 1 107 ? -7.186 4.233 10.709 1.00 90.38 107 GLU A C 1
ATOM 872 O O . GLU A 1 107 ? -6.275 3.416 10.836 1.00 90.38 107 GLU A O 1
ATOM 877 N N . ILE A 1 108 ? -7.138 5.234 9.819 1.00 87.38 108 ILE A N 1
ATOM 878 C CA . ILE A 1 108 ? -6.083 5.375 8.796 1.00 87.38 108 ILE A CA 1
ATOM 879 C C . ILE A 1 108 ? -5.276 6.675 8.884 1.00 87.38 108 ILE A C 1
ATOM 881 O O . ILE A 1 108 ? -4.189 6.758 8.317 1.00 87.38 108 ILE A O 1
ATOM 885 N N . THR A 1 109 ? -5.767 7.695 9.589 1.00 88.50 109 THR A N 1
ATOM 886 C CA . THR A 1 109 ? -5.050 8.967 9.767 1.00 88.50 109 THR A CA 1
ATOM 887 C C . THR A 1 109 ? -4.174 8.938 11.019 1.00 88.50 109 THR A C 1
ATOM 889 O O . THR A 1 109 ? -4.505 8.242 11.974 1.00 88.50 109 THR A O 1
ATOM 892 N N . PRO A 1 110 ? -3.044 9.657 11.088 1.00 82.69 110 PRO A N 1
ATOM 893 C CA . PRO A 1 110 ? -2.277 9.784 12.330 1.00 82.69 110 PRO A CA 1
ATOM 894 C C . PRO A 1 110 ? -3.068 10.544 13.412 1.00 82.69 110 PRO A C 1
ATOM 896 O O . PRO A 1 110 ? -4.031 11.245 13.113 1.00 82.69 110 PRO A O 1
ATOM 899 N N . HIS A 1 111 ? -2.673 10.403 14.682 1.00 82.69 111 HIS A N 1
ATOM 900 C CA . HIS A 1 111 ? -3.211 11.266 15.741 1.00 82.69 111 HIS A CA 1
ATOM 901 C C . HIS A 1 111 ? -2.699 12.699 15.548 1.00 82.69 111 HIS A C 1
ATOM 903 O O . HIS A 1 111 ? -1.511 12.892 15.289 1.00 82.69 111 HIS A O 1
ATOM 909 N N . ILE A 1 112 ? -3.597 13.675 15.667 1.00 86.94 112 ILE A N 1
ATOM 910 C CA . ILE A 1 112 ? -3.294 15.104 15.600 1.00 86.94 112 ILE A CA 1
ATOM 911 C C . ILE A 1 112 ? -3.882 15.723 16.869 1.00 86.94 112 ILE A C 1
ATOM 913 O O . ILE A 1 112 ? -5.100 15.732 17.024 1.00 86.94 112 ILE A O 1
ATOM 917 N N . ASP A 1 113 ? -3.033 16.231 17.765 1.00 81.12 113 ASP A N 1
ATOM 918 C CA . ASP A 1 113 ? -3.426 16.665 19.120 1.00 81.12 113 ASP A CA 1
ATOM 919 C C . ASP A 1 113 ? -4.583 17.680 19.130 1.00 81.12 113 ASP A C 1
ATOM 921 O O . ASP A 1 113 ? -5.387 17.718 20.058 1.00 81.12 113 ASP A O 1
ATOM 925 N N . SER A 1 114 ? -4.678 18.510 18.090 1.00 90.38 114 SER A N 1
ATOM 926 C CA . SER A 1 114 ? -5.679 19.577 17.972 1.00 90.38 114 SER A CA 1
ATOM 927 C C . SER A 1 114 ? -6.892 19.213 17.109 1.00 90.38 114 SER A C 1
ATOM 929 O O . SER A 1 114 ? -7.720 20.087 16.857 1.00 90.38 114 SER A O 1
ATOM 931 N N . LEU A 1 115 ? -6.995 17.975 16.608 1.00 85.44 115 LEU A N 1
ATOM 932 C CA . LEU A 1 115 ? -8.034 17.595 15.649 1.00 85.44 115 LEU A CA 1
ATOM 933 C C . LEU A 1 115 ? -8.513 16.150 15.836 1.00 85.44 115 LEU A C 1
ATOM 935 O O . LEU A 1 115 ? -7.784 15.190 15.583 1.00 85.44 115 LEU A O 1
ATOM 939 N N . GLU A 1 116 ? -9.790 15.992 16.186 1.00 84.62 116 GLU A N 1
ATOM 940 C CA . GLU A 1 116 ? -10.465 14.696 16.127 1.00 84.62 116 GLU A CA 1
ATOM 941 C C . GLU A 1 116 ? -11.045 14.460 14.727 1.00 84.62 116 GLU A C 1
ATOM 943 O O . GLU A 1 116 ? -12.043 15.062 14.344 1.00 84.62 116 GLU A O 1
ATOM 948 N N . LEU A 1 117 ? -10.431 13.552 13.966 1.00 86.81 117 LEU A N 1
ATOM 949 C CA . LEU A 1 117 ? -10.931 13.124 12.657 1.00 86.81 117 LEU A CA 1
ATOM 950 C C . LEU A 1 117 ? -11.857 11.913 12.821 1.00 86.81 117 LEU A C 1
ATOM 952 O O . LEU A 1 117 ? -11.389 10.821 13.143 1.00 86.81 117 LEU A O 1
ATOM 956 N N . LYS A 1 118 ? -13.160 12.099 12.600 1.00 89.38 118 LYS A N 1
ATOM 957 C CA . LYS A 1 118 ? -14.199 11.051 12.602 1.00 89.38 118 LYS A CA 1
ATOM 958 C C . LYS A 1 118 ? -14.955 11.069 11.267 1.00 89.38 118 LYS A C 1
ATOM 960 O O . LYS A 1 118 ? -14.719 11.953 10.452 1.00 89.38 118 LYS A O 1
ATOM 965 N N . GLY A 1 119 ? -15.791 10.058 11.048 1.00 92.62 119 GLY A N 1
ATOM 966 C CA . GLY A 1 119 ? -16.597 9.905 9.836 1.00 92.62 119 GLY A CA 1
ATOM 967 C C . GLY A 1 119 ? -16.127 8.784 8.904 1.00 92.62 119 GLY A C 1
ATOM 968 O O . GLY A 1 119 ? -15.023 8.233 9.039 1.00 92.62 119 GLY A O 1
ATOM 969 N N . LEU A 1 120 ? -17.013 8.431 7.977 1.00 95.62 120 LEU A N 1
ATOM 970 C CA . LEU A 1 120 ? -16.838 7.461 6.904 1.00 95.62 120 LEU A CA 1
ATOM 971 C C . LEU A 1 120 ? -16.395 8.177 5.627 1.00 95.62 120 LEU A C 1
ATOM 973 O O . LEU A 1 120 ? -17.127 8.976 5.056 1.00 95.62 120 LEU A O 1
ATOM 977 N N . LEU A 1 121 ? -15.185 7.859 5.181 1.00 95.81 121 LEU A N 1
ATOM 978 C CA . LEU A 1 121 ? -14.558 8.383 3.980 1.00 95.81 121 LEU A CA 1
ATOM 979 C C . LEU A 1 121 ? -14.933 7.549 2.754 1.00 95.81 121 LEU A C 1
ATOM 981 O O . LEU A 1 121 ? -14.669 6.340 2.696 1.00 95.81 121 LEU A O 1
ATOM 985 N N . ASN A 1 122 ? -15.443 8.240 1.741 1.00 97.62 122 ASN A N 1
ATOM 986 C CA . ASN A 1 122 ? -15.605 7.749 0.381 1.00 97.62 122 ASN A CA 1
ATOM 987 C C . ASN A 1 122 ? -14.886 8.688 -0.592 1.00 97.62 122 ASN A C 1
ATOM 989 O O . ASN A 1 122 ? -14.876 9.900 -0.391 1.00 97.62 122 ASN A O 1
ATOM 993 N N . GLY A 1 123 ? -14.289 8.141 -1.651 1.00 96.81 123 GLY A N 1
ATOM 994 C CA . GLY A 1 123 ? -13.729 8.944 -2.739 1.00 96.81 123 GLY A CA 1
ATOM 995 C C . GLY A 1 123 ? -12.307 8.569 -3.134 1.00 96.81 123 GLY A C 1
ATOM 996 O O . GLY A 1 123 ? -11.861 7.445 -2.910 1.00 96.81 123 GLY A O 1
ATOM 997 N N . GLN A 1 124 ? -11.593 9.502 -3.757 1.00 97.50 124 GLN A N 1
ATOM 998 C CA . GLN A 1 124 ? -10.293 9.275 -4.371 1.00 97.50 124 GLN A CA 1
ATOM 999 C C . GLN A 1 124 ? -9.305 10.405 -4.062 1.00 97.50 124 GLN A C 1
ATOM 1001 O O . GLN A 1 124 ? -9.639 11.589 -4.076 1.00 97.50 124 GLN A O 1
ATOM 1006 N N . VAL A 1 125 ? -8.048 10.027 -3.836 1.00 96.62 125 VAL A N 1
ATOM 1007 C CA . VAL A 1 125 ? -6.908 10.943 -3.755 1.00 96.62 125 VAL A CA 1
ATOM 1008 C C . VAL A 1 125 ? -5.876 10.523 -4.787 1.00 96.62 125 VAL A C 1
ATOM 1010 O O . VAL A 1 125 ? -5.368 9.405 -4.735 1.00 96.62 125 VAL A O 1
ATOM 1013 N N . ARG A 1 126 ? -5.520 11.430 -5.696 1.00 97.56 126 ARG A N 1
ATOM 1014 C CA . ARG A 1 126 ? -4.423 11.246 -6.646 1.00 97.56 126 ARG A CA 1
ATOM 1015 C C . ARG A 1 126 ? -3.287 12.202 -6.323 1.00 97.56 126 ARG A C 1
ATOM 1017 O O . ARG A 1 126 ? -3.474 13.414 -6.279 1.00 97.56 126 ARG A O 1
ATOM 1024 N N . TYR A 1 127 ? -2.093 11.664 -6.135 1.00 96.94 127 TYR A N 1
ATOM 1025 C CA . TYR A 1 127 ? -0.868 12.429 -5.975 1.00 96.94 127 TYR A CA 1
ATOM 1026 C C . TYR A 1 127 ? -0.056 12.352 -7.266 1.00 96.94 127 TYR A C 1
ATOM 1028 O O . TYR A 1 127 ? 0.590 11.341 -7.538 1.00 96.94 127 TYR A O 1
ATOM 1036 N N . LEU A 1 128 ? -0.082 13.436 -8.046 1.00 97.00 128 LEU A N 1
ATOM 1037 C CA . LEU A 1 128 ? 0.730 13.582 -9.248 1.00 97.00 128 LEU A CA 1
ATOM 1038 C C . LEU A 1 128 ? 1.868 14.574 -8.997 1.00 97.00 128 LEU A C 1
ATOM 1040 O O . LEU A 1 128 ? 1.653 15.771 -8.814 1.00 97.00 128 LEU A O 1
ATOM 1044 N N . LYS A 1 129 ? 3.099 14.085 -9.044 1.00 96.44 129 LYS A N 1
ATOM 1045 C CA . LYS A 1 129 ? 4.333 14.861 -8.991 1.00 96.44 129 LYS A CA 1
ATOM 1046 C C . LYS A 1 129 ? 5.149 14.582 -10.247 1.00 96.44 129 LYS A C 1
ATOM 1048 O O . LYS A 1 129 ? 5.345 13.439 -10.637 1.00 96.44 129 LYS A O 1
ATOM 1053 N N . THR A 1 130 ? 5.658 15.641 -10.852 1.00 95.75 130 THR A N 1
ATOM 1054 C CA . THR A 1 130 ? 6.660 15.614 -11.919 1.00 95.75 130 THR A CA 1
ATOM 1055 C C . THR A 1 130 ? 7.852 16.467 -11.490 1.00 95.75 130 THR A C 1
ATOM 1057 O O . THR A 1 130 ? 7.785 17.177 -10.483 1.00 95.75 130 THR A O 1
ATOM 1060 N N . LYS A 1 131 ? 8.924 16.476 -12.290 1.00 93.94 131 LYS A N 1
ATOM 1061 C CA . LYS A 1 131 ? 10.107 17.317 -12.046 1.00 93.94 131 LYS A CA 1
ATOM 1062 C C . LYS A 1 131 ? 9.769 18.796 -11.806 1.00 93.94 131 LYS A C 1
ATOM 1064 O O . LYS A 1 131 ? 10.486 19.468 -11.074 1.00 93.94 131 LYS A O 1
ATOM 1069 N N . TYR A 1 132 ? 8.703 19.295 -12.429 1.00 94.69 132 TYR A N 1
ATOM 1070 C CA . TYR A 1 132 ? 8.366 20.719 -12.445 1.00 94.69 132 TYR A CA 1
ATOM 1071 C C . TYR A 1 132 ? 7.127 21.066 -11.632 1.00 94.69 132 TYR A C 1
ATOM 1073 O O . TYR A 1 132 ? 6.861 22.244 -11.407 1.00 94.69 132 TYR A O 1
ATOM 1081 N N . GLN A 1 133 ? 6.334 20.073 -11.234 1.00 95.00 133 GLN A N 1
ATOM 1082 C CA . GLN A 1 133 ? 5.029 20.358 -10.669 1.00 95.00 133 GLN A CA 1
ATOM 1083 C C . GLN A 1 133 ? 4.527 19.281 -9.726 1.00 95.00 133 GLN A C 1
ATOM 1085 O O . GLN A 1 133 ? 4.667 18.090 -9.989 1.00 95.00 133 GLN A O 1
ATOM 1090 N N . LEU A 1 134 ? 3.843 19.740 -8.683 1.00 95.75 134 LEU A N 1
ATOM 1091 C CA . LEU A 1 134 ? 3.028 18.940 -7.788 1.00 95.75 134 LEU A CA 1
ATOM 1092 C C . LEU A 1 134 ? 1.545 19.305 -7.989 1.00 95.75 134 LEU A C 1
ATOM 1094 O O . LEU A 1 134 ? 1.178 20.475 -7.903 1.00 95.75 134 LEU A O 1
ATOM 1098 N N . ARG A 1 135 ? 0.711 18.307 -8.295 1.00 95.75 135 ARG A N 1
ATOM 1099 C CA . ARG A 1 135 ? -0.741 18.401 -8.514 1.00 95.75 135 ARG A CA 1
ATOM 1100 C C . ARG A 1 135 ? -1.468 17.290 -7.739 1.00 95.75 135 ARG A C 1
ATOM 1102 O O . ARG A 1 135 ? -1.758 16.241 -8.311 1.00 95.75 135 ARG A O 1
ATOM 1109 N N . PRO A 1 136 ? -1.746 17.473 -6.442 1.00 95.56 136 PRO A N 1
ATOM 1110 C CA . PRO A 1 136 ? -2.654 16.589 -5.732 1.00 95.56 136 PRO A CA 1
ATOM 1111 C C . PRO A 1 136 ? -4.101 16.892 -6.151 1.00 95.56 136 PRO A C 1
ATOM 1113 O O . PRO A 1 136 ? -4.494 18.055 -6.245 1.00 95.56 136 PRO A O 1
ATOM 1116 N N . THR A 1 137 ? -4.891 15.853 -6.393 1.00 96.81 137 THR A N 1
ATOM 1117 C CA . THR A 1 137 ? -6.334 15.940 -6.646 1.00 96.81 137 THR A CA 1
ATOM 1118 C C . THR A 1 137 ? -7.058 15.101 -5.610 1.00 96.81 137 THR A C 1
ATOM 1120 O O . THR A 1 137 ? -6.618 13.999 -5.282 1.00 96.81 137 THR A O 1
ATOM 1123 N N . VAL A 1 138 ? -8.137 15.648 -5.063 1.00 95.44 138 VAL A N 1
ATOM 1124 C CA . VAL A 1 138 ? -8.881 15.063 -3.954 1.00 95.44 138 VAL A CA 1
ATOM 1125 C C . VAL A 1 138 ? -10.363 15.222 -4.255 1.00 95.44 138 VAL A C 1
ATOM 1127 O O . VAL A 1 138 ? -10.847 16.342 -4.389 1.00 95.44 138 VAL A O 1
ATOM 1130 N N . GLU A 1 139 ? -11.062 14.102 -4.344 1.00 95.25 139 GLU A N 1
ATOM 1131 C CA . GLU A 1 139 ? -12.512 14.027 -4.489 1.00 95.25 139 GLU A CA 1
ATOM 1132 C C . GLU A 1 139 ? -13.008 13.147 -3.349 1.00 95.25 139 GLU A C 1
ATOM 1134 O O . GLU A 1 139 ? -12.875 11.930 -3.418 1.00 95.25 139 GLU A O 1
ATOM 1139 N N . MET A 1 140 ? -13.471 13.749 -2.254 1.00 93.19 140 MET A N 1
ATOM 1140 C CA . MET A 1 140 ? -13.816 13.015 -1.035 1.00 93.19 140 MET A CA 1
ATOM 1141 C C . MET A 1 140 ? -15.142 13.489 -0.460 1.00 93.19 140 MET A C 1
ATOM 1143 O O . MET A 1 140 ? -15.424 14.685 -0.427 1.00 93.19 140 MET A O 1
ATOM 1147 N N . GLU A 1 141 ? -15.895 12.532 0.056 1.00 95.25 141 GLU A N 1
ATOM 1148 C CA . GLU A 1 141 ? -17.087 12.727 0.863 1.00 95.25 141 GLU A CA 1
ATOM 1149 C C . GLU A 1 141 ? -16.846 12.100 2.236 1.00 95.25 141 GLU A C 1
ATOM 1151 O O . GLU A 1 141 ? -16.259 11.017 2.348 1.00 95.25 141 GLU A O 1
ATOM 1156 N N . ILE A 1 142 ? -17.254 12.820 3.279 1.00 92.56 142 ILE A N 1
ATOM 1157 C CA . ILE A 1 142 ? -17.167 12.369 4.663 1.00 92.56 142 ILE A CA 1
ATOM 1158 C C . ILE A 1 142 ? -18.577 12.421 5.234 1.00 92.56 142 ILE A C 1
ATOM 1160 O O . ILE A 1 142 ? -19.170 13.495 5.316 1.00 92.56 142 ILE A O 1
ATOM 1164 N N . GLU A 1 143 ? -19.088 11.257 5.617 1.00 92.50 143 GLU A N 1
ATOM 1165 C CA . GLU A 1 143 ? -20.366 11.105 6.313 1.00 92.50 143 GLU A CA 1
ATOM 1166 C C . GLU A 1 143 ? -20.102 10.866 7.807 1.00 92.50 143 GLU A C 1
ATOM 1168 O O . GLU A 1 143 ? -19.210 10.086 8.151 1.00 92.50 143 GLU A O 1
ATOM 1173 N N . ASP A 1 144 ? -20.851 11.530 8.688 1.00 81.12 144 ASP A N 1
ATOM 1174 C CA . ASP A 1 144 ? -20.727 11.377 10.149 1.00 81.12 144 ASP A CA 1
ATOM 1175 C C . ASP A 1 144 ? -21.377 10.091 10.692 1.00 81.12 144 ASP A C 1
ATOM 1177 O O . ASP A 1 144 ? -22.498 9.739 10.254 1.00 81.12 144 ASP A O 1
#

Secondary structure (DSSP, 8-state):
-EEEEEEEESTTS-EEEEEEEEEEE-TTS-EEEEE-SEEEEETTEEEEESTT-SS--EEEEEGGGTEEEEEEEEEEETTEEEEEEEEEETTTEEEEEEEEEEEEHHHHSPPBTTB---SEEEEEEEEEEETTEEEEEEEEEEE-

Radius of gyration: 16.57 Å; chains: 1; bounding box: 38×38×40 Å

pLDDT: mean 93.33, std 4.89, range [72.25, 97.81]

Sequence (144 aa):
MFFKTEVLGGKEKTESFKIDFYHTIDPLNNSVFGLEKSILNIKKNKWTINASSNGSNRVIYNNSKEAFLFENFSLESRGQQIKFHGFIKDSTTTDVTFEFKNVKLNEITPHIDSLELKGLLNGQVRYLKTKYQLRPTVEMEIED

Foldseek 3Di:
DKDWDWAFDDPVSPKIWTWIWDWDQDPLRKIKIFTAFIWIQFPNFIKTWCPVRPRWFMWTQDPVQRKIWTTFTWIDTPQKIKTKTWMDTDPFWTWIKIFTDQDFPVRPDDDDPVDDRGFGKGFMWIWTGGNVDTDIDTDIDGHD

=== Feature glossary ===
A reading guide for the features in this record.

Start from the sequence.

  · Sequence gives the chain of amino acids in standard one-letter code (A=alanine, C=cysteine, …, Y=tyrosine), read N→C. It is the only feature that is directly encoded by the gene; all structural features are derived from the folded form of this sequence.

Fold it, and you get atomic coordinates and the backbone conformation that goes with them.

  · Structure coordinates are given as an mmCIF _atom_site loop: one row per atom with element, residue name, chain id, sequence number, and x/y/z position in Å. Only the four main-chain atoms per residue are included here; side chains are omitted to keep the record compact.

  · Backbone dihedral angles. Every residue except chain termini has a φ (preceding-C → N → Cα → C) and a ψ (N → Cα → C → next-N). They are reported in degrees following the IUPAC sign convention. Secondary structure is essentially a statement about which (φ, ψ) basin each residue occupies.

  · Eight-state secondary structure (DSSP): H is the canonical α-helix, G the tighter 3₁₀-helix, I the wider π-helix; E/B are β-structure, T and S are turns and bends, and '-' is everything else. DSSP derives these from the pattern of main-chain N–H···O=C hydrogen bonds, not from the sequence.

  · SS3 is a coarse helix/strand/coil call (letters a/b/c) made by the P-SEA algorithm from inter-Cα distances and dihedrals. It is less de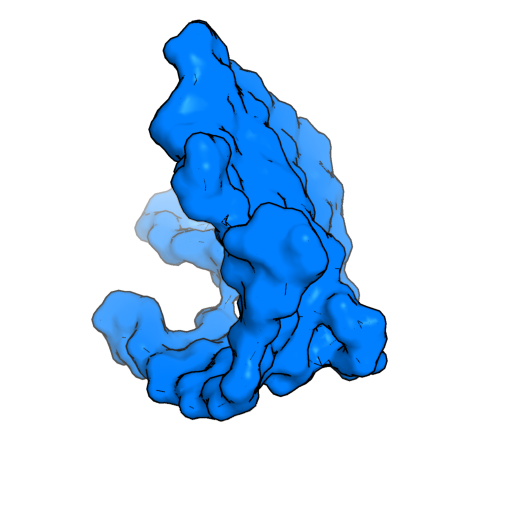tailed than DSSP but needs only Cα positions.

Summarize the fold with a handful of shape descriptors and a per-residue structural alphabet.

  · Radius of gyration (Rg) is the root-mean-square distance of Cα atoms from their centroid — a single number for overall size and compactness. A globular domain of N residues has Rg ≈ 2.2·N^0.38 Å; an extended or disordered chain has a much larger Rg. The Cα contact count is the number of residue pairs whose Cα atoms are within 8 Å and are more than four positions apart in sequence — a standard proxy for tertiary packing density. The bounding box is the smallest axis-aligned box enclosing all Cα atoms.

  · 3Di is Foldseek's structural alphabet. Each residue is assigned one of twenty discrete states based on how its Cα sits relative to its spatial (not sequential) neighbors. Aligning 3Di strings finds structural homologs roughly as well as full 3D superposition, but orders of magnitude faster.

  · Solvent-accessible surface area (SASA) is the area in Å² traced out by the centre of a 1.4 Å probe sphere (a water molecule) rolled over the protein's van der Waals surface (Shrake–Rupley / Lee–Richards construction). Buried residues have near-zero SASA; fully exposed residues can exceed 200 Å². The total SASA scales roughly with the number of surface residues.

Ask how reliable the model is.

  · For AlphaFold models, the B-factor field carries pLDDT — the model's own estimate of local accuracy on a 0–100 scale. Regions with pLDDT<50 should be treated as essentially unmodeled; they often correspond to intrinsically disordered segments.

  · For experimental (PDB) structures, the B-factor (temperature factor) quantifies the positional spread of each atom in the crystal — a combination of thermal vibration and static disorder — in units of Å². High B-factors mark flexible loops or poorly resolved regions; low B-factors mark the rigid, well-ordered core.

  · Predicted Aligned Error (PAE) is an AlphaFold confidence matrix: entry (i, j) is the expected error in the position of residue j, in ångströms, when the prediction is superimposed on the true structure at residue i. Low PAE within a block of residues means that block is internally rigid and well-predicted; high PAE between two blocks means their relative placement is uncertain even if each block individually is confident.

Place it in context: what it resembles, what it is annotated as, and how it looks.

  · Structural nearest neighbors (via Foldseek easy-search vs the PDB). Reported per hit: target PDB id, E-value, and alignment TM-score. A TM-score above ~0.5 is the conventional threshold for 'same fold'.

  · Functional annotations link the protein to curated databases. InterPro entries identify conserved domains and families by matching the sequence against member-database signatures (Pfam, PROSITE, CDD, …). Gene Ontology (GO) terms describe molecular function, biological process, and cellular component in a controlled vocabulary. CATH places the structure in a hierarchical fold classification (Class/Architecture/Topology/Homologous-superfamily). The organism is the source species.

  · The contact map is a binary N×N matrix image: pixel (i, j) is dark where Cα_i and Cα_j are within 8 Å and |i−j|>4. Because the |i−j|>4 filter removes local helical contacts, off-diagonal stripes parallel to the main diagonal indicate parallel β-sheets; stripes perpendicular to it indicate antiparallel β-sheets. The Ramachandran plot scatters every residue's (φ, ψ) pair against the sterically allowed regions. The PAE heatmap renders the predicted-aligned-error matrix.

  · Six rendered views show the 3D structure from the faces of a cube — i.e. along ±x, ±y, ±z. Rendering representation is drawn randomly per protein from cartoon (secondary-structure ribbons), sticks (backbone bonds), or molecular surface; coloring is either N→C rainbow (blue at the N-terminus through red at the C-terminus) or one color per chain.